Protein AF-B2U8W2-F1 (afdb_monomer_lite)

Foldseek 3Di:
DDDLVRLLVVLVVLLVVLVVLLVVLVVLLPPPLCVQPQWDQDPVGIDRPPPDGLLCVQVQADWDPPDPDTDGDHDDPVVSVVSCPPRPSSVSSVVSVVSSVVSVVSSVVSVVSNVVSVVVVVVVVPPPD

Sequence (129 aa):
MSTQAEKALAACLEYDRWMREIAGLSAKIGTPPSGCSNAVMTEFGYHVPNGGTHLDEVFRGYDEDGAYEPVHHHWSPQEAIEILDGCPHCSAVYAAIQARKLARQELGITKRKIRAIARATGRNAGGEE

Organism: Ralstonia pickettii (strain 12J) (NCBI:txid402626)

Radius of gyration: 22.09 Å; chains: 1; bounding box: 57×36×66 Å

Secondary structure (DSSP, 8-state):
---HHHHHHHHHHHHHHHHHHHHHHHHHHHS--TT-TT-EEETTEEE-TTS--HHHHHHH-EE-TT-SS--EEPPPHHHHHHHTTT-HHHHHHHHHHHHHHHHHHHHHHHHHHHHHHHHHHHHHTT---

pLDDT: mean 83.21, std 13.1, range [42.62, 97.81]

Structure (mmCIF, N/CA/C/O backbone):
data_AF-B2U8W2-F1
#
_entry.id   AF-B2U8W2-F1
#
loop_
_atom_site.group_PDB
_atom_site.id
_atom_site.type_symbol
_atom_site.label_atom_id
_atom_site.label_alt_id
_atom_site.label_comp_id
_atom_site.label_asym_id
_atom_site.label_entity_id
_atom_site.label_seq_id
_atom_site.pdbx_PDB_ins_code
_atom_site.Cartn_x
_atom_site.Cartn_y
_atom_site.Cartn_z
_atom_site.occupancy
_atom_site.B_iso_or_equiv
_atom_site.auth_seq_id
_atom_site.auth_comp_id
_atom_site.auth_asym_id
_atom_site.auth_atom_id
_atom_site.pdbx_PDB_model_num
ATOM 1 N N . MET A 1 1 ? -25.280 12.534 19.288 1.00 63.47 1 MET A N 1
ATOM 2 C CA . MET A 1 1 ? -23.883 12.157 19.610 1.00 63.47 1 MET A CA 1
ATOM 3 C C . MET A 1 1 ? -23.796 10.642 19.554 1.00 63.47 1 MET A C 1
ATOM 5 O O . MET A 1 1 ? -24.719 10.029 20.070 1.00 63.47 1 MET A O 1
ATOM 9 N N . SER A 1 2 ? -22.770 10.043 18.936 1.00 78.19 2 SER A N 1
ATOM 10 C CA . SER A 1 2 ? -22.685 8.574 18.905 1.00 78.19 2 SER A CA 1
ATOM 11 C C . SER A 1 2 ? -22.236 7.996 20.248 1.00 78.19 2 SER A C 1
ATOM 13 O O . SER A 1 2 ? -21.380 8.574 20.935 1.00 78.19 2 SER A O 1
ATOM 15 N N . THR A 1 3 ? -22.820 6.859 20.616 1.00 88.00 3 THR A N 1
ATOM 16 C CA . THR A 1 3 ? -22.478 6.106 21.827 1.00 88.00 3 THR A CA 1
ATOM 17 C C . THR A 1 3 ? -21.077 5.496 21.710 1.00 88.00 3 THR A C 1
ATOM 19 O O . THR A 1 3 ? -20.504 5.390 20.622 1.00 88.00 3 THR A O 1
ATOM 22 N N . GLN A 1 4 ? -20.472 5.083 22.831 1.00 85.12 4 GLN A N 1
ATOM 23 C CA . GLN A 1 4 ? -19.176 4.393 22.769 1.00 85.12 4 GLN A CA 1
ATOM 24 C C . GLN A 1 4 ? -19.253 3.067 22.003 1.00 85.12 4 GLN A C 1
ATOM 26 O O . GLN A 1 4 ? -18.328 2.760 21.252 1.00 85.12 4 GLN A O 1
ATOM 31 N N . ALA A 1 5 ? -20.350 2.319 22.149 1.00 87.50 5 ALA A N 1
ATOM 32 C CA . ALA A 1 5 ? -20.568 1.075 21.419 1.00 87.50 5 ALA A CA 1
ATOM 33 C C . ALA A 1 5 ? -20.618 1.314 19.901 1.00 87.50 5 ALA A C 1
ATOM 35 O O . ALA A 1 5 ? -19.963 0.602 19.143 1.00 87.50 5 ALA A O 1
ATOM 36 N N . GLU A 1 6 ? -21.298 2.375 19.455 1.00 92.19 6 GLU A N 1
ATOM 37 C CA . GLU A 1 6 ? -21.341 2.769 18.040 1.00 92.19 6 GLU A CA 1
ATOM 38 C C . GLU A 1 6 ? -19.958 3.165 17.507 1.00 92.19 6 GLU A C 1
ATOM 40 O O . GLU A 1 6 ? -19.573 2.762 16.410 1.00 92.19 6 GLU A O 1
ATOM 45 N N . LYS A 1 7 ? -19.170 3.911 18.294 1.00 90.94 7 LYS A N 1
ATOM 46 C CA . LYS A 1 7 ? -17.787 4.272 17.929 1.00 90.94 7 LYS A CA 1
ATOM 47 C C . LYS A 1 7 ? -16.888 3.041 17.819 1.00 90.94 7 LYS A C 1
ATOM 49 O O . LYS A 1 7 ? -16.069 2.971 16.904 1.00 90.94 7 LYS A O 1
ATOM 54 N N . ALA A 1 8 ? -17.030 2.089 18.740 1.00 90.19 8 ALA A N 1
ATOM 55 C CA . ALA A 1 8 ? -16.274 0.842 18.725 1.00 90.19 8 ALA A CA 1
ATOM 56 C C . ALA A 1 8 ? -16.629 -0.003 17.496 1.00 90.19 8 ALA A C 1
ATOM 58 O O . ALA A 1 8 ? -15.731 -0.430 16.772 1.00 90.19 8 ALA A O 1
ATOM 59 N N . LEU A 1 9 ? -17.925 -0.171 17.213 1.00 93.94 9 LEU A N 1
ATOM 60 C CA . LEU A 1 9 ? -18.398 -0.906 16.043 1.00 93.94 9 LEU A CA 1
ATOM 61 C C . LEU A 1 9 ? -17.890 -0.277 14.739 1.00 93.94 9 LEU A C 1
ATOM 63 O O . LEU A 1 9 ? -17.332 -0.983 13.902 1.00 93.94 9 LEU A O 1
ATOM 67 N N . ALA A 1 10 ? -18.000 1.047 14.591 1.00 94.56 10 ALA A N 1
ATOM 68 C CA . ALA A 1 10 ? -17.493 1.755 13.417 1.00 94.56 10 ALA A CA 1
ATOM 69 C C . ALA A 1 10 ? -15.980 1.549 13.220 1.00 94.56 10 ALA A C 1
ATOM 71 O O . ALA A 1 10 ? -15.532 1.272 12.109 1.00 94.56 10 ALA A O 1
ATOM 72 N N . ALA A 1 11 ? -15.189 1.612 14.296 1.00 93.12 11 ALA A N 1
ATOM 73 C CA . ALA A 1 11 ? -13.747 1.393 14.223 1.00 93.12 11 ALA A CA 1
ATOM 74 C C . ALA A 1 11 ? -13.381 -0.061 13.859 1.00 93.12 11 ALA A C 1
ATOM 76 O O . ALA A 1 11 ? -12.418 -0.287 13.125 1.00 93.12 11 ALA A O 1
ATOM 77 N N . CYS A 1 12 ? -14.152 -1.048 14.325 1.00 94.50 12 CYS A N 1
ATOM 78 C CA . CYS A 1 12 ? -13.977 -2.450 13.938 1.00 94.50 12 CYS A CA 1
ATOM 79 C C . CYS A 1 12 ? -14.334 -2.694 12.462 1.00 94.50 12 CYS A C 1
ATOM 81 O O . CYS A 1 12 ? -13.614 -3.419 11.776 1.00 94.50 12 CYS A O 1
ATOM 83 N N . LEU A 1 13 ? -15.392 -2.057 11.950 1.00 96.94 13 LEU A N 1
ATOM 84 C CA . LEU A 1 13 ? -15.753 -2.125 10.529 1.00 96.94 13 LEU A CA 1
ATOM 85 C C . LEU A 1 13 ? -14.684 -1.475 9.638 1.00 96.94 13 LEU A C 1
ATOM 87 O O . LEU A 1 13 ? -14.311 -2.044 8.613 1.00 96.94 13 LEU A O 1
ATOM 91 N N . GLU A 1 14 ? -14.141 -0.320 10.045 1.00 96.56 14 GLU A N 1
ATOM 92 C CA . GLU A 1 14 ? -12.993 0.300 9.367 1.00 96.56 14 GLU A CA 1
ATOM 93 C C . GLU A 1 14 ? -11.785 -0.649 9.340 1.00 96.56 14 GLU A C 1
ATOM 95 O O . GLU A 1 14 ? -11.123 -0.781 8.312 1.00 96.56 14 GLU A O 1
ATOM 100 N N . TYR A 1 15 ? -11.501 -1.331 10.453 1.00 97.44 15 TYR A N 1
ATOM 101 C CA . TYR A 1 15 ? -10.386 -2.271 10.543 1.00 97.44 15 TYR A CA 1
ATOM 102 C C . TYR A 1 15 ? -10.544 -3.437 9.560 1.00 97.44 15 TYR A C 1
ATOM 104 O O . TYR A 1 15 ? -9.610 -3.727 8.810 1.00 97.44 15 TYR A O 1
ATOM 112 N N . ASP A 1 16 ? -11.716 -4.080 9.536 1.00 97.38 16 ASP A N 1
ATOM 113 C CA . ASP A 1 16 ? -11.992 -5.203 8.633 1.00 97.38 16 ASP A CA 1
ATOM 114 C C . ASP A 1 16 ? -11.908 -4.771 7.162 1.00 97.38 16 ASP A C 1
ATOM 116 O O . ASP A 1 16 ? -11.257 -5.432 6.349 1.00 97.38 16 ASP A O 1
ATOM 120 N N . ARG A 1 17 ? -12.460 -3.596 6.830 1.00 97.81 17 ARG A N 1
ATOM 121 C CA . ARG A 1 17 ? -12.330 -3.004 5.492 1.00 97.81 17 ARG A CA 1
ATOM 122 C C . ARG A 1 17 ? -10.865 -2.877 5.075 1.00 97.81 17 ARG A C 1
ATOM 124 O O . ARG A 1 17 ? -10.508 -3.319 3.985 1.00 97.81 17 ARG A O 1
ATOM 131 N N . TRP A 1 18 ? -10.015 -2.292 5.919 1.00 96.81 18 TRP A N 1
ATOM 132 C CA . TRP A 1 18 ? -8.603 -2.100 5.580 1.00 96.81 18 TRP A CA 1
ATOM 133 C C . TRP A 1 18 ? -7.829 -3.415 5.482 1.00 96.81 18 TRP A C 1
ATOM 135 O O . TRP A 1 18 ? -6.950 -3.539 4.631 1.00 96.81 18 TRP A O 1
ATOM 145 N N . MET A 1 19 ? -8.168 -4.418 6.295 1.00 97.19 19 MET A N 1
ATOM 146 C CA . MET A 1 19 ? -7.581 -5.756 6.181 1.00 97.19 19 MET A CA 1
ATOM 147 C C . MET A 1 19 ? -7.913 -6.408 4.832 1.00 97.19 19 MET A C 1
ATOM 149 O O . MET A 1 19 ? -7.011 -6.926 4.169 1.00 97.19 19 MET A O 1
ATOM 153 N N . ARG A 1 20 ? -9.176 -6.329 4.390 1.00 97.19 20 ARG A N 1
ATOM 154 C CA . ARG A 1 20 ? -9.604 -6.842 3.076 1.00 97.19 20 ARG A CA 1
ATOM 155 C C . ARG A 1 20 ? -8.946 -6.090 1.922 1.00 97.19 20 ARG A C 1
ATOM 157 O O . ARG A 1 20 ? -8.473 -6.725 0.984 1.00 97.19 20 ARG A O 1
ATOM 164 N N . GLU A 1 21 ? -8.858 -4.765 2.016 1.00 96.69 21 GLU A N 1
ATOM 165 C CA . GLU A 1 21 ? -8.192 -3.929 1.009 1.00 96.69 21 GLU A CA 1
ATOM 166 C C . GLU A 1 21 ? -6.712 -4.312 0.860 1.00 96.69 21 GLU A C 1
ATOM 168 O O . GLU A 1 21 ? -6.230 -4.561 -0.243 1.00 96.69 21 GLU A O 1
ATOM 173 N N . ILE A 1 22 ? -5.988 -4.456 1.976 1.00 96.56 22 ILE A N 1
ATOM 174 C CA . ILE A 1 22 ? -4.578 -4.874 1.964 1.00 96.56 22 ILE A CA 1
ATOM 175 C C . ILE A 1 22 ? -4.412 -6.270 1.353 1.00 96.56 22 ILE A C 1
ATOM 177 O O . ILE A 1 22 ? -3.442 -6.494 0.620 1.00 96.56 22 ILE A O 1
ATOM 181 N N . ALA A 1 23 ? -5.326 -7.202 1.636 1.00 94.31 23 ALA A N 1
ATOM 182 C CA . ALA A 1 23 ? -5.304 -8.541 1.053 1.00 94.31 23 ALA A CA 1
ATOM 183 C C . ALA A 1 23 ? -5.525 -8.490 -0.467 1.00 94.31 23 ALA A C 1
ATOM 185 O O . ALA A 1 23 ? -4.724 -9.045 -1.221 1.00 94.31 23 ALA A O 1
ATOM 186 N N . GLY A 1 24 ? -6.542 -7.751 -0.920 1.00 93.56 24 GLY A N 1
ATOM 187 C CA . GLY A 1 24 ? -6.842 -7.571 -2.341 1.00 93.56 24 GLY A CA 1
ATOM 188 C C . GLY A 1 24 ? -5.697 -6.906 -3.108 1.00 93.56 24 GLY A C 1
ATOM 189 O O . GLY A 1 24 ? -5.308 -7.370 -4.178 1.00 93.56 24 GLY A O 1
ATOM 190 N N . LEU A 1 25 ? -5.088 -5.866 -2.536 1.00 93.25 25 LEU A N 1
ATOM 191 C CA . LEU A 1 25 ? -3.915 -5.211 -3.117 1.00 93.25 25 LEU A CA 1
ATOM 192 C C . LEU A 1 25 ? -2.689 -6.130 -3.134 1.00 93.25 25 LEU A C 1
ATOM 194 O O . LEU A 1 25 ? -1.939 -6.125 -4.103 1.00 93.25 25 LEU A O 1
ATOM 198 N N . SER A 1 26 ? -2.488 -6.956 -2.104 1.00 91.31 26 SER A N 1
ATOM 199 C CA . SER A 1 26 ? -1.375 -7.915 -2.087 1.00 91.31 26 SER A CA 1
ATOM 200 C C . SER A 1 26 ? -1.525 -8.994 -3.161 1.00 91.31 26 SER A C 1
ATOM 202 O O . SER A 1 26 ? -0.527 -9.353 -3.776 1.00 91.31 26 SER A O 1
ATOM 204 N N . ALA A 1 27 ? -2.750 -9.447 -3.448 1.00 88.31 27 ALA A N 1
ATOM 205 C CA . ALA A 1 27 ? -3.012 -10.359 -4.562 1.00 88.31 27 ALA A CA 1
ATOM 206 C C . ALA A 1 27 ? -2.705 -9.712 -5.927 1.00 88.31 27 ALA A C 1
ATOM 208 O O . ALA A 1 27 ? -2.056 -10.328 -6.771 1.00 88.31 27 ALA A O 1
ATOM 209 N N . LYS A 1 28 ? -3.096 -8.442 -6.119 1.00 85.31 28 LYS A N 1
ATOM 210 C CA . LYS A 1 28 ? -2.768 -7.674 -7.334 1.00 85.31 28 LYS A CA 1
ATOM 211 C C . LYS A 1 28 ? -1.258 -7.519 -7.537 1.00 85.31 28 LYS A C 1
ATOM 213 O O . LYS A 1 28 ? -0.790 -7.644 -8.658 1.00 85.31 28 LYS A O 1
ATOM 218 N N . ILE A 1 29 ? -0.503 -7.289 -6.460 1.00 85.38 29 ILE A N 1
ATOM 219 C CA . ILE A 1 29 ? 0.965 -7.164 -6.506 1.00 85.38 29 ILE A CA 1
ATOM 220 C C . ILE A 1 29 ? 1.639 -8.514 -6.778 1.00 85.38 29 ILE A C 1
ATOM 222 O O . ILE A 1 29 ? 2.622 -8.571 -7.504 1.00 85.38 29 ILE A O 1
ATOM 226 N N . GLY A 1 30 ? 1.131 -9.597 -6.180 1.00 69.06 30 GLY A N 1
ATOM 227 C CA . GLY A 1 30 ? 1.691 -10.944 -6.331 1.00 69.06 30 GLY A CA 1
ATOM 228 C C . GLY A 1 30 ? 1.426 -11.588 -7.693 1.00 69.06 30 GLY A C 1
ATOM 229 O O . GLY A 1 30 ? 1.987 -12.641 -7.982 1.00 69.06 30 GLY A O 1
ATOM 230 N N . THR A 1 31 ? 0.589 -10.972 -8.531 1.00 66.50 31 THR A N 1
ATOM 231 C CA . THR A 1 31 ? 0.428 -11.387 -9.924 1.00 66.50 31 THR A CA 1
ATOM 232 C C . THR A 1 31 ? 1.620 -10.821 -10.702 1.00 66.50 31 THR A C 1
ATOM 234 O O . THR A 1 31 ? 1.735 -9.597 -10.782 1.00 66.50 31 THR A O 1
ATOM 237 N N . PRO A 1 32 ? 2.537 -11.659 -11.229 1.00 57.22 32 PRO A N 1
ATOM 238 C CA . PRO A 1 32 ? 3.728 -11.165 -11.908 1.00 57.22 32 PRO A CA 1
ATOM 239 C C . PRO A 1 32 ? 3.317 -10.244 -13.062 1.00 57.22 32 PRO A C 1
ATOM 241 O O . PRO A 1 32 ? 2.271 -10.490 -13.680 1.00 57.22 32 PRO A O 1
ATOM 244 N N . PRO A 1 33 ? 4.119 -9.209 -13.383 1.00 60.66 33 PRO A N 1
ATOM 245 C CA . PRO A 1 33 ? 3.896 -8.363 -14.546 1.00 60.66 33 PRO A CA 1
ATOM 246 C C . PRO A 1 33 ? 4.213 -9.180 -15.804 1.00 60.66 33 PRO A C 1
ATOM 248 O O . PRO A 1 33 ? 5.220 -8.993 -16.476 1.00 60.66 33 PRO A O 1
ATOM 251 N N . SER A 1 34 ? 3.330 -10.125 -16.100 1.00 56.91 34 SER A N 1
ATOM 252 C CA . SER A 1 34 ? 3.380 -11.078 -17.203 1.00 56.91 34 SER A CA 1
ATOM 253 C C . SER A 1 34 ? 3.320 -10.415 -18.575 1.00 56.91 34 SER A C 1
ATOM 255 O O . SER A 1 34 ? 3.575 -11.069 -19.579 1.00 56.91 34 SER A O 1
ATOM 257 N N . GLY A 1 35 ? 3.029 -9.113 -18.609 1.00 62.06 35 GLY A N 1
ATOM 258 C CA . GLY A 1 35 ? 3.108 -8.272 -19.796 1.00 62.06 35 GLY A CA 1
ATOM 259 C C . GLY A 1 35 ? 4.141 -7.144 -19.710 1.00 62.06 35 GLY A C 1
ATOM 260 O O . GLY A 1 35 ? 4.064 -6.200 -20.494 1.00 62.06 35 GLY A O 1
ATOM 261 N N . CYS A 1 36 ? 5.087 -7.178 -18.764 1.00 72.75 36 CYS A N 1
ATOM 262 C CA . CYS A 1 36 ? 6.264 -6.316 -18.877 1.00 72.75 36 CYS A CA 1
ATOM 263 C C . CYS A 1 36 ? 7.080 -6.774 -20.090 1.00 72.75 36 CYS A C 1
ATOM 265 O O . CYS A 1 36 ? 7.420 -7.949 -20.180 1.00 72.75 36 CYS A O 1
ATOM 267 N N . SER A 1 37 ? 7.434 -5.860 -20.993 1.00 69.44 37 SER A N 1
ATOM 268 C CA . SER A 1 37 ? 8.270 -6.160 -22.166 1.00 69.44 37 SER A CA 1
ATOM 269 C C . SER A 1 37 ? 9.647 -6.727 -21.805 1.00 69.44 37 SER A C 1
ATOM 271 O O . SER A 1 37 ? 10.243 -7.439 -22.608 1.00 69.44 37 SER A O 1
ATOM 273 N N . ASN A 1 38 ? 10.135 -6.458 -20.589 1.00 72.06 38 ASN A N 1
ATOM 274 C CA . ASN A 1 38 ? 11.397 -7.002 -20.082 1.00 72.06 38 ASN A CA 1
ATOM 275 C C . ASN A 1 38 ? 11.233 -8.405 -19.470 1.00 72.06 38 ASN A C 1
ATOM 277 O O . ASN A 1 38 ? 12.231 -9.038 -19.134 1.00 72.06 38 ASN A O 1
ATOM 281 N N . ALA A 1 39 ? 10.000 -8.893 -19.304 1.00 69.31 39 ALA A N 1
ATOM 282 C CA . ALA A 1 39 ? 9.708 -10.234 -18.820 1.00 69.31 39 ALA A CA 1
ATOM 283 C C . ALA A 1 39 ? 9.431 -11.170 -20.004 1.00 69.31 39 ALA A C 1
ATOM 285 O O . ALA A 1 39 ? 8.529 -10.951 -20.808 1.00 69.31 39 ALA A O 1
ATOM 286 N N . VAL A 1 40 ? 10.203 -12.246 -20.089 1.00 67.19 40 VAL A N 1
ATOM 287 C CA . VAL A 1 40 ? 10.080 -13.302 -21.091 1.00 67.19 40 VAL A CA 1
ATOM 288 C C . VAL A 1 40 ? 9.569 -14.561 -20.400 1.00 67.19 40 VAL A C 1
ATOM 290 O O . VAL A 1 40 ? 10.048 -14.945 -19.334 1.00 67.19 40 VAL A O 1
ATOM 293 N N . MET A 1 41 ? 8.580 -15.221 -20.995 1.00 69.00 41 MET A N 1
ATOM 294 C CA . MET A 1 41 ? 8.094 -16.509 -20.505 1.00 69.00 41 MET A CA 1
ATOM 295 C C . MET A 1 41 ? 9.004 -17.623 -21.028 1.00 69.00 41 MET A C 1
ATOM 297 O O . MET A 1 41 ? 9.212 -17.736 -22.234 1.00 69.00 41 MET A O 1
ATOM 301 N N . THR A 1 42 ? 9.548 -18.435 -20.128 1.00 70.12 42 THR A N 1
ATOM 302 C CA . THR A 1 42 ? 10.352 -19.622 -20.452 1.00 70.12 42 THR A CA 1
ATOM 303 C C . THR A 1 42 ? 9.618 -20.885 -20.006 1.00 70.12 42 THR A C 1
ATOM 305 O O . THR A 1 42 ? 8.636 -20.811 -19.265 1.00 70.12 42 THR A O 1
ATOM 308 N N . GLU A 1 43 ? 10.106 -22.059 -20.408 1.00 70.31 43 GLU A N 1
ATOM 309 C CA . GLU A 1 43 ? 9.552 -23.359 -19.993 1.00 70.31 43 GLU A CA 1
ATOM 310 C C . GLU A 1 43 ? 9.586 -23.594 -18.467 1.00 70.31 43 GLU A C 1
ATOM 312 O O . GLU A 1 43 ? 8.827 -24.410 -17.948 1.00 70.31 43 GLU A O 1
ATOM 317 N N . PHE A 1 44 ? 10.403 -22.825 -17.736 1.00 70.75 44 PHE A N 1
ATOM 318 C CA . PHE A 1 44 ? 10.537 -22.876 -16.276 1.00 70.75 44 PHE A CA 1
ATOM 319 C C . PHE A 1 44 ? 9.810 -21.730 -15.549 1.00 70.75 44 PHE A C 1
ATOM 321 O O . PHE A 1 44 ? 9.917 -21.609 -14.328 1.00 70.75 44 PHE A O 1
ATOM 328 N N . GLY A 1 45 ? 9.071 -20.883 -16.275 1.00 67.56 45 GLY A N 1
ATOM 329 C CA . GLY A 1 45 ? 8.348 -19.730 -15.731 1.00 67.56 45 GLY A CA 1
ATOM 330 C C . GLY A 1 45 ? 8.860 -18.381 -16.246 1.00 67.56 45 GLY A C 1
ATOM 331 O O . GLY A 1 45 ? 9.516 -18.296 -17.286 1.00 67.56 45 GLY A O 1
ATOM 332 N N . TYR A 1 46 ? 8.520 -17.301 -15.535 1.00 65.94 46 TYR A N 1
ATOM 333 C CA . TYR A 1 46 ? 8.904 -15.936 -15.912 1.00 65.94 46 TYR A CA 1
ATOM 334 C C . TYR A 1 46 ? 10.399 -15.696 -15.693 1.00 65.94 46 TYR A C 1
ATOM 336 O O . TYR A 1 46 ? 10.921 -15.923 -14.603 1.00 65.94 46 TYR A O 1
ATOM 344 N N . HIS A 1 47 ? 11.066 -15.186 -16.723 1.00 64.75 47 HIS A N 1
ATOM 345 C CA . HIS A 1 47 ? 12.475 -14.821 -16.721 1.00 64.75 47 HIS A CA 1
ATOM 346 C C . HIS A 1 47 ? 12.643 -13.365 -17.170 1.00 64.75 47 HIS A C 1
ATOM 348 O O . HIS A 1 47 ? 11.923 -12.896 -18.043 1.00 64.75 47 HIS A O 1
ATOM 354 N N . VAL A 1 48 ? 13.597 -12.638 -16.591 1.00 68.00 48 VAL A N 1
ATOM 355 C CA . VAL A 1 48 ? 13.886 -11.239 -16.940 1.00 68.00 48 VAL A CA 1
ATOM 356 C C . VAL A 1 48 ? 15.342 -11.161 -17.412 1.00 68.00 48 VAL A C 1
ATOM 358 O O . VAL A 1 48 ? 16.239 -11.147 -16.569 1.00 68.00 48 VAL A O 1
ATOM 361 N N . PRO A 1 49 ? 15.604 -11.132 -18.733 1.00 59.50 49 PRO A N 1
ATOM 362 C CA . PRO A 1 49 ? 16.958 -11.279 -19.278 1.00 59.50 49 PRO A CA 1
ATOM 363 C C . PRO A 1 49 ? 17.916 -10.142 -18.894 1.00 59.50 49 PRO A C 1
ATOM 365 O O . PRO A 1 49 ? 19.111 -10.372 -18.741 1.00 59.50 49 PRO A O 1
ATOM 368 N N . ASN A 1 50 ? 17.395 -8.923 -18.706 1.00 62.09 50 ASN A N 1
ATOM 369 C CA . ASN A 1 50 ? 18.190 -7.700 -18.523 1.00 62.09 50 ASN A CA 1
ATOM 370 C C . ASN A 1 50 ? 18.279 -7.222 -17.059 1.00 62.09 50 ASN A C 1
ATOM 372 O O . ASN A 1 50 ? 18.472 -6.038 -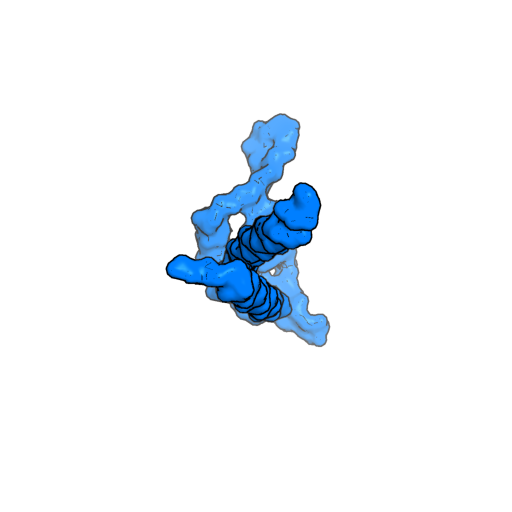16.798 1.00 62.09 50 ASN A O 1
ATOM 376 N N . GLY A 1 51 ? 18.130 -8.123 -16.082 1.00 58.56 51 GLY A N 1
ATOM 377 C CA . GLY A 1 51 ? 18.421 -7.808 -14.674 1.00 58.56 51 GLY A CA 1
ATOM 378 C C . GLY A 1 51 ? 17.367 -6.979 -13.923 1.00 58.56 51 GLY A C 1
ATOM 379 O O . GLY A 1 51 ? 17.661 -6.475 -12.837 1.00 58.56 51 GLY A O 1
ATOM 380 N N . GLY A 1 52 ? 16.152 -6.830 -14.458 1.00 72.38 52 GLY A N 1
ATOM 381 C CA . GLY A 1 52 ? 15.019 -6.222 -13.751 1.00 72.38 52 GLY A CA 1
ATOM 382 C C . GLY A 1 52 ? 13.864 -5.794 -14.663 1.00 72.38 52 GLY A C 1
ATOM 383 O O . GLY A 1 52 ? 14.027 -5.552 -15.858 1.00 72.38 52 GLY A O 1
ATOM 384 N N . THR A 1 53 ? 12.665 -5.737 -14.099 1.00 80.88 53 THR A N 1
ATOM 385 C CA . THR A 1 53 ? 11.515 -5.018 -14.653 1.00 80.88 53 THR A CA 1
ATOM 386 C C . THR A 1 53 ? 11.677 -3.513 -14.409 1.00 80.88 53 THR A C 1
ATOM 388 O O . THR A 1 53 ? 12.422 -3.112 -13.520 1.00 80.88 53 THR A O 1
ATOM 391 N N . HIS A 1 54 ? 10.923 -2.664 -15.115 1.00 83.94 54 HIS A N 1
ATOM 392 C CA . HIS A 1 54 ? 10.870 -1.222 -14.800 1.00 83.94 54 HIS A CA 1
ATOM 393 C C . HIS A 1 54 ? 10.487 -0.957 -13.328 1.00 83.94 54 HIS A C 1
ATOM 395 O O . HIS A 1 54 ? 10.885 0.034 -12.731 1.00 83.94 54 HIS A O 1
ATOM 401 N N . LEU A 1 55 ? 9.738 -1.876 -12.706 1.00 86.12 55 LEU A N 1
ATOM 402 C CA . LEU A 1 55 ? 9.403 -1.795 -11.288 1.00 86.12 55 LEU A CA 1
ATOM 403 C C . LEU A 1 55 ? 10.632 -2.027 -10.392 1.00 86.12 55 LEU A C 1
ATOM 405 O O . LEU A 1 55 ? 10.770 -1.372 -9.361 1.00 86.12 55 LEU A O 1
ATOM 409 N N . ASP A 1 56 ? 11.525 -2.934 -10.793 1.00 83.94 56 ASP A N 1
ATOM 410 C CA . ASP A 1 56 ? 12.785 -3.175 -10.090 1.00 83.94 56 ASP A CA 1
ATOM 411 C C . ASP A 1 56 ? 13.705 -1.960 -10.186 1.00 83.94 56 ASP A C 1
ATOM 413 O O . ASP A 1 56 ? 14.368 -1.646 -9.210 1.00 83.94 56 ASP A O 1
ATOM 417 N N . GLU A 1 57 ? 13.710 -1.243 -11.310 1.00 86.00 57 GLU A N 1
ATOM 418 C CA . GLU A 1 57 ? 14.440 0.023 -11.462 1.00 86.00 57 GLU A CA 1
ATOM 419 C C . GLU A 1 57 ? 13.910 1.108 -10.513 1.00 86.00 57 GLU A C 1
ATOM 421 O O . GLU A 1 57 ? 14.681 1.712 -9.765 1.00 86.00 57 GLU A O 1
ATOM 426 N N . VAL A 1 58 ? 12.584 1.279 -10.447 1.00 88.88 58 VAL A N 1
ATOM 427 C CA . VAL A 1 58 ? 11.949 2.226 -9.516 1.00 88.88 58 VAL A CA 1
ATOM 428 C C . VAL A 1 58 ? 12.309 1.925 -8.060 1.00 88.88 58 VAL A C 1
ATOM 430 O O . VAL A 1 58 ? 12.615 2.839 -7.295 1.00 88.88 58 VAL A O 1
ATOM 433 N N . PHE A 1 59 ? 12.260 0.658 -7.641 1.00 88.06 59 PHE A N 1
ATOM 434 C CA . PHE A 1 59 ? 12.557 0.306 -6.248 1.00 88.06 59 PHE A CA 1
ATOM 435 C C . PHE A 1 59 ? 14.044 0.172 -5.948 1.00 88.06 59 PHE A C 1
ATOM 437 O O . PHE A 1 59 ? 14.423 0.304 -4.784 1.00 88.06 59 PHE A O 1
ATOM 444 N N . ARG A 1 60 ? 14.874 -0.071 -6.967 1.00 88.50 60 ARG A N 1
ATOM 445 C CA . ARG A 1 60 ? 16.327 -0.053 -6.831 1.00 88.50 60 ARG A CA 1
ATOM 446 C C . ARG A 1 60 ? 16.818 1.342 -6.509 1.00 88.50 60 ARG A C 1
ATOM 448 O O . ARG A 1 60 ? 17.753 1.408 -5.740 1.00 88.50 60 ARG A O 1
ATOM 455 N N . GLY A 1 61 ? 16.196 2.401 -7.029 1.00 87.81 61 GLY A N 1
ATOM 456 C CA . GLY A 1 61 ? 16.672 3.770 -6.825 1.00 87.81 61 GLY A CA 1
ATOM 457 C C . GLY A 1 61 ? 17.920 4.076 -7.652 1.00 87.81 61 GLY A C 1
ATOM 458 O O . GLY A 1 61 ? 18.196 3.394 -8.641 1.00 87.81 61 GLY A O 1
ATOM 459 N N . TYR A 1 62 ? 18.665 5.100 -7.247 1.00 87.12 62 TYR A N 1
ATOM 460 C CA . TYR A 1 62 ? 19.906 5.514 -7.899 1.00 87.12 62 TYR A CA 1
ATOM 461 C C . TYR A 1 62 ? 20.948 5.935 -6.863 1.00 87.12 62 TYR A C 1
ATOM 463 O O . TYR A 1 62 ? 20.603 6.364 -5.762 1.00 87.12 62 TYR A O 1
ATOM 471 N N . ASP A 1 63 ? 22.220 5.819 -7.229 1.00 86.81 63 ASP A N 1
ATOM 472 C CA . ASP A 1 63 ? 23.322 6.359 -6.437 1.00 86.81 63 ASP A CA 1
ATOM 473 C C . ASP A 1 63 ? 23.711 7.727 -7.012 1.00 86.81 63 ASP A C 1
ATOM 475 O O . ASP A 1 63 ? 23.731 7.916 -8.228 1.00 86.81 63 ASP A O 1
ATOM 479 N N . GLU A 1 64 ? 23.958 8.710 -6.147 1.00 81.38 64 GLU A N 1
ATOM 480 C CA . GLU A 1 64 ? 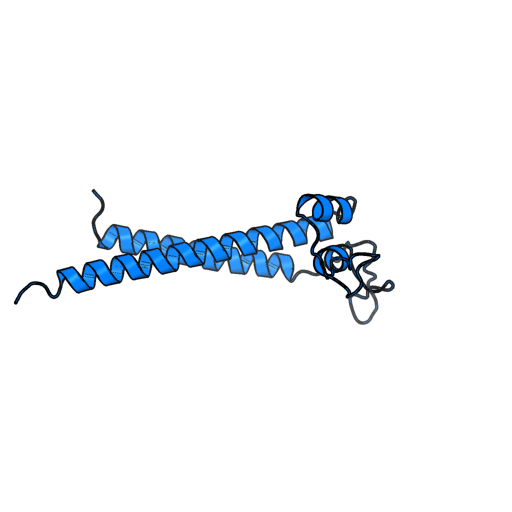24.340 10.056 -6.582 1.00 81.38 64 GLU A CA 1
ATOM 481 C C . GLU A 1 64 ? 25.778 10.081 -7.115 1.00 81.38 64 GLU A C 1
ATOM 483 O O . GLU A 1 64 ? 26.746 9.897 -6.369 1.00 81.38 64 GLU A O 1
ATOM 488 N N . ASP A 1 65 ? 25.917 10.346 -8.415 1.00 73.12 65 ASP A N 1
ATOM 489 C CA . ASP A 1 65 ? 27.216 10.467 -9.067 1.00 73.12 65 ASP A CA 1
ATOM 490 C C . ASP A 1 65 ? 27.979 11.700 -8.556 1.00 73.12 65 ASP A C 1
ATOM 492 O O . ASP A 1 65 ? 27.528 12.840 -8.675 1.00 73.12 65 ASP A O 1
ATOM 496 N N . GLY A 1 66 ? 29.184 11.474 -8.023 1.00 69.56 66 GLY A N 1
ATOM 497 C CA . GLY A 1 66 ? 30.102 12.536 -7.593 1.00 69.56 66 GLY A CA 1
ATOM 498 C C . GLY A 1 66 ? 30.146 12.807 -6.086 1.00 69.56 66 GLY A C 1
ATOM 499 O O . GLY A 1 66 ? 30.909 13.675 -5.656 1.00 69.56 66 GLY A O 1
ATOM 500 N N . ALA A 1 67 ? 29.399 12.059 -5.272 1.00 71.38 67 ALA A N 1
ATOM 501 C CA . ALA A 1 67 ? 29.562 12.080 -3.822 1.00 71.38 67 ALA A CA 1
ATOM 502 C C . ALA A 1 67 ? 30.845 11.331 -3.391 1.00 71.38 67 ALA A C 1
ATOM 504 O O . ALA A 1 67 ? 31.214 10.308 -3.966 1.00 71.38 67 ALA A O 1
ATOM 505 N N . TYR A 1 68 ? 31.542 11.845 -2.367 1.00 76.94 68 TYR A N 1
ATOM 506 C CA . TYR A 1 68 ? 32.749 11.206 -1.807 1.00 76.94 68 TYR A CA 1
ATOM 507 C C . TYR A 1 68 ? 32.445 9.823 -1.200 1.00 76.94 68 TYR A C 1
ATOM 509 O O . TYR A 1 68 ? 33.288 8.929 -1.234 1.00 76.94 68 TYR A O 1
ATOM 517 N N . GLU A 1 69 ? 31.222 9.641 -0.696 1.00 79.31 69 GLU A N 1
ATOM 518 C CA . GLU A 1 69 ? 30.639 8.351 -0.328 1.00 79.31 69 GLU A CA 1
ATOM 519 C C . GLU A 1 69 ? 29.351 8.144 -1.136 1.00 79.31 69 GLU A C 1
ATOM 521 O O . GLU A 1 69 ? 28.607 9.112 -1.303 1.00 79.31 69 GLU A O 1
ATOM 526 N N . PRO A 1 70 ? 29.051 6.925 -1.620 1.00 77.25 70 PRO A N 1
ATOM 527 C CA . PRO A 1 70 ? 27.820 6.670 -2.361 1.00 77.25 70 PRO A CA 1
ATOM 528 C C . P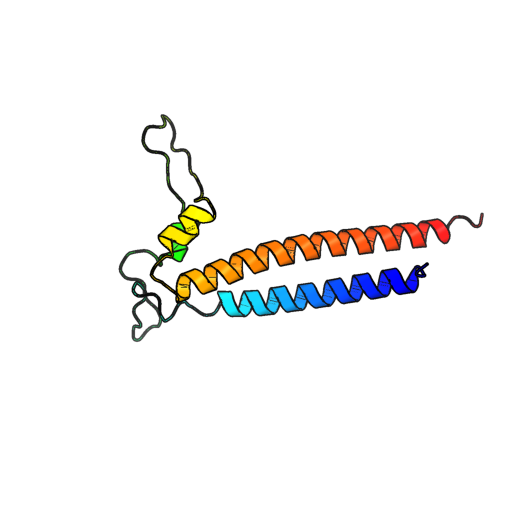RO A 1 70 ? 26.603 6.987 -1.489 1.00 77.25 70 PRO A C 1
ATOM 530 O O . PRO A 1 70 ? 26.378 6.336 -0.464 1.00 77.25 70 PRO A O 1
ATOM 533 N N . VAL A 1 71 ? 25.813 7.983 -1.891 1.00 85.88 71 VAL A N 1
ATOM 534 C CA . VAL A 1 71 ? 24.518 8.266 -1.269 1.00 85.88 71 VAL A CA 1
ATOM 535 C C . VAL A 1 71 ? 23.440 7.633 -2.130 1.00 85.88 71 VAL A C 1
ATOM 537 O O . VAL A 1 71 ? 23.268 7.990 -3.294 1.00 85.88 71 VAL A O 1
ATOM 540 N N . HIS A 1 72 ? 22.729 6.683 -1.532 1.00 87.12 72 HIS A N 1
ATOM 541 C CA . HIS A 1 72 ? 21.622 5.998 -2.173 1.00 87.12 72 HIS A CA 1
ATOM 542 C C . HIS A 1 72 ? 20.333 6.816 -2.056 1.00 87.12 72 HIS A C 1
ATOM 544 O O . HIS A 1 72 ? 19.908 7.153 -0.945 1.00 87.12 72 HIS A O 1
ATOM 550 N N . HIS A 1 73 ? 19.680 7.078 -3.185 1.00 89.19 73 HIS A N 1
ATOM 551 C CA . HIS A 1 73 ? 18.435 7.835 -3.264 1.00 89.19 73 HIS A CA 1
ATOM 552 C C . HIS A 1 73 ? 17.301 6.998 -3.850 1.00 89.19 73 HIS A C 1
ATOM 554 O O . HIS A 1 73 ? 17.488 6.108 -4.679 1.00 89.19 73 HIS A O 1
ATOM 560 N N . HIS A 1 74 ? 16.083 7.321 -3.425 1.00 90.31 74 HIS A N 1
ATOM 561 C CA . HIS A 1 74 ? 14.871 6.769 -4.016 1.00 90.31 74 HIS A CA 1
ATOM 562 C C . HIS A 1 74 ? 14.260 7.774 -4.982 1.00 90.31 74 HIS A C 1
ATOM 564 O O . HIS A 1 74 ? 14.175 8.961 -4.666 1.00 90.31 74 HIS A O 1
ATOM 570 N N . TRP A 1 75 ? 13.751 7.273 -6.105 1.00 90.56 75 TRP A N 1
ATOM 571 C CA . TRP A 1 75 ? 12.981 8.076 -7.044 1.00 90.56 75 TRP A CA 1
ATOM 572 C C . TRP A 1 75 ? 11.778 8.724 -6.364 1.00 90.56 75 TRP A C 1
ATOM 574 O O . TRP A 1 75 ? 11.060 8.096 -5.569 1.00 90.56 75 TRP A O 1
ATOM 584 N N . SER A 1 76 ? 11.528 9.985 -6.702 1.00 91.38 76 SER A N 1
ATOM 585 C CA . SER A 1 76 ? 10.282 10.641 -6.334 1.00 91.38 76 SER A CA 1
ATOM 586 C C . SER A 1 76 ? 9.092 9.931 -6.996 1.00 91.38 76 SER A C 1
ATOM 588 O O . SER A 1 76 ? 9.247 9.235 -8.002 1.00 91.38 76 SER A O 1
ATOM 590 N N . PRO A 1 77 ? 7.858 10.104 -6.485 1.00 88.69 77 PRO A N 1
ATOM 591 C CA . PRO A 1 77 ? 6.684 9.511 -7.119 1.00 88.69 77 PRO A CA 1
ATOM 592 C C . PRO A 1 77 ? 6.494 9.920 -8.583 1.00 88.69 77 PRO A C 1
ATOM 594 O O . PRO A 1 77 ? 5.933 9.137 -9.341 1.00 88.69 77 PRO A O 1
ATOM 597 N N . GLN A 1 78 ? 6.942 11.122 -8.958 1.00 89.19 78 GLN A N 1
ATOM 598 C CA . GLN A 1 78 ? 6.845 11.640 -10.320 1.00 89.19 78 GLN A CA 1
ATOM 599 C C . GLN A 1 78 ? 7.838 10.924 -11.245 1.00 89.19 78 GLN A C 1
ATOM 601 O O . GLN A 1 78 ? 7.424 10.354 -12.248 1.00 89.19 78 GLN A O 1
ATOM 606 N N . GLU A 1 79 ? 9.110 10.847 -10.851 1.00 91.38 79 GLU A N 1
ATOM 607 C CA . GLU A 1 79 ? 10.150 10.129 -11.606 1.00 91.38 79 GLU A CA 1
ATOM 608 C C . GLU A 1 79 ? 9.840 8.631 -11.698 1.00 91.38 79 GLU A C 1
ATOM 610 O O . GLU A 1 79 ? 10.010 8.009 -12.740 1.00 91.38 79 GLU A O 1
ATOM 615 N N . ALA A 1 80 ? 9.289 8.045 -10.632 1.00 89.94 80 ALA A N 1
ATOM 616 C CA . ALA A 1 80 ? 8.823 6.667 -10.656 1.00 89.94 80 ALA A CA 1
ATOM 617 C C . ALA A 1 80 ? 7.721 6.441 -11.704 1.00 89.94 80 ALA A C 1
ATOM 619 O O . ALA A 1 80 ? 7.665 5.370 -12.295 1.00 89.94 80 ALA A O 1
ATOM 620 N N . ILE A 1 81 ? 6.836 7.414 -11.949 1.00 88.19 81 ILE A N 1
ATOM 621 C CA . ILE A 1 81 ? 5.828 7.310 -13.015 1.00 88.19 81 ILE A CA 1
ATOM 622 C C . ILE A 1 81 ? 6.489 7.414 -14.389 1.00 88.19 81 ILE A C 1
ATOM 624 O O . ILE A 1 81 ? 6.107 6.665 -15.280 1.00 88.19 81 ILE A O 1
ATOM 628 N N . GLU A 1 82 ? 7.482 8.286 -14.545 1.00 90.00 82 GLU A N 1
ATOM 629 C CA . GLU A 1 82 ? 8.226 8.467 -15.798 1.00 90.00 82 GLU A CA 1
ATOM 630 C C . GLU A 1 82 ? 9.016 7.208 -16.184 1.00 90.00 82 GLU A C 1
ATOM 632 O O . GLU A 1 82 ? 8.946 6.773 -17.328 1.00 90.00 82 GLU A O 1
ATOM 637 N N . ILE A 1 83 ? 9.674 6.547 -15.226 1.00 86.44 83 ILE A N 1
ATOM 638 C CA . ILE A 1 83 ? 10.368 5.259 -15.441 1.00 86.44 83 ILE A CA 1
ATOM 639 C C . ILE A 1 83 ? 9.385 4.154 -15.854 1.00 86.44 83 ILE A C 1
ATOM 641 O O . ILE A 1 83 ? 9.713 3.240 -16.611 1.00 86.44 83 ILE A O 1
ATOM 645 N N . LEU A 1 84 ? 8.163 4.209 -15.328 1.00 87.88 84 LEU A N 1
ATOM 646 C CA . LEU A 1 84 ? 7.113 3.238 -15.625 1.00 87.88 84 LEU A CA 1
ATOM 647 C C . LEU A 1 84 ? 6.316 3.591 -16.884 1.00 87.88 84 LEU A C 1
ATOM 649 O O . LEU A 1 84 ? 5.459 2.793 -17.292 1.00 87.88 84 LEU A O 1
ATOM 653 N N . ASP A 1 85 ? 6.571 4.757 -17.480 1.00 78.88 85 ASP A N 1
ATOM 654 C CA . ASP A 1 85 ? 5.865 5.214 -18.663 1.00 78.88 85 ASP A CA 1
ATOM 655 C C . ASP A 1 85 ? 6.137 4.253 -19.826 1.00 78.88 85 ASP A C 1
ATOM 657 O O . ASP A 1 85 ? 7.247 3.772 -20.046 1.00 78.88 85 ASP A O 1
ATOM 661 N N . GLY A 1 86 ? 5.074 3.862 -20.525 1.00 77.06 86 GLY A N 1
ATOM 662 C CA . GLY A 1 86 ? 5.137 2.817 -21.552 1.00 77.06 86 GLY A CA 1
ATOM 663 C C . GLY A 1 86 ? 5.012 1.365 -21.060 1.00 77.06 86 GLY A C 1
ATOM 664 O O . GLY A 1 86 ? 4.864 0.474 -21.897 1.00 77.06 86 GLY A O 1
ATOM 665 N N . CYS A 1 87 ? 4.961 1.088 -19.746 1.00 86.25 87 CYS A N 1
ATOM 666 C CA . CYS A 1 87 ? 4.639 -0.251 -19.225 1.00 86.25 87 CYS A CA 1
ATOM 667 C C . CYS A 1 87 ? 3.367 -0.260 -18.347 1.00 86.25 87 CYS A C 1
ATOM 669 O O . CYS A 1 87 ? 3.457 -0.147 -17.118 1.00 86.25 87 CYS A O 1
ATOM 671 N N . PRO A 1 88 ? 2.174 -0.505 -18.934 1.00 84.75 88 PRO A N 1
ATOM 672 C CA . PRO A 1 88 ? 0.901 -0.561 -18.201 1.00 84.75 88 PRO A CA 1
ATOM 673 C C . PRO A 1 88 ? 0.879 -1.574 -17.046 1.00 84.75 88 PRO A C 1
ATOM 675 O O . PRO A 1 88 ? 0.173 -1.398 -16.057 1.00 84.75 88 PRO A O 1
ATOM 678 N N . HIS A 1 89 ? 1.657 -2.651 -17.161 1.00 84.38 89 HIS A N 1
ATOM 679 C CA . HIS A 1 89 ? 1.725 -3.700 -16.147 1.00 84.38 89 HIS A CA 1
ATOM 680 C C . HIS A 1 89 ? 2.512 -3.240 -14.918 1.00 84.38 89 HIS A C 1
ATOM 682 O O . HIS A 1 89 ? 2.034 -3.377 -13.793 1.00 84.38 89 HIS A O 1
ATOM 688 N N . CYS A 1 90 ? 3.698 -2.659 -15.119 1.00 86.75 90 CYS A N 1
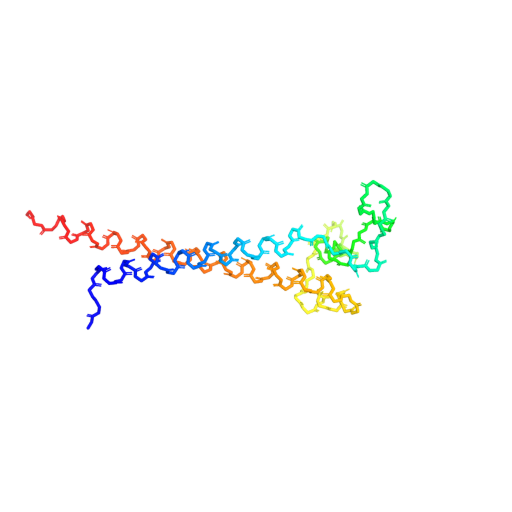ATOM 689 C CA . CYS A 1 90 ? 4.507 -2.166 -14.009 1.00 86.75 90 CYS A CA 1
ATOM 690 C C . CYS A 1 90 ? 3.857 -0.940 -13.352 1.00 86.75 90 CYS A C 1
ATOM 692 O O . CYS A 1 90 ? 3.864 -0.848 -12.125 1.00 86.75 90 CYS A O 1
ATOM 694 N N . SER A 1 91 ? 3.216 -0.056 -14.126 1.00 88.31 91 SER A N 1
ATOM 695 C CA . SER A 1 91 ? 2.475 1.086 -13.573 1.00 88.31 91 SER A CA 1
ATOM 696 C C . SER A 1 91 ? 1.274 0.651 -12.724 1.00 88.31 91 SER A C 1
ATOM 698 O O . SER A 1 91 ? 1.079 1.171 -11.623 1.00 88.31 91 SER A O 1
ATOM 700 N N . ALA A 1 92 ? 0.519 -0.368 -13.152 1.00 88.00 92 ALA A N 1
ATOM 701 C CA . ALA A 1 92 ? -0.578 -0.930 -12.364 1.00 88.00 92 ALA A CA 1
ATOM 702 C C . ALA A 1 92 ? -0.093 -1.566 -11.049 1.00 88.00 92 ALA A C 1
ATOM 704 O O . ALA A 1 92 ? -0.703 -1.358 -9.994 1.00 88.00 92 ALA A O 1
ATOM 705 N N . VAL A 1 93 ? 1.020 -2.309 -11.084 1.00 89.12 93 VAL A N 1
ATOM 706 C CA . VAL A 1 93 ? 1.616 -2.897 -9.874 1.00 89.12 93 VAL A CA 1
ATOM 707 C C . VAL A 1 93 ? 2.136 -1.802 -8.940 1.00 89.12 93 VAL A C 1
ATOM 709 O O . VAL A 1 93 ? 1.867 -1.852 -7.739 1.00 89.12 93 VAL A O 1
ATOM 712 N N . TYR A 1 94 ? 2.807 -0.777 -9.468 1.00 90.88 94 TYR A N 1
ATOM 713 C CA . TYR A 1 94 ? 3.260 0.369 -8.681 1.00 90.88 94 TYR A CA 1
ATOM 714 C C . TYR A 1 94 ? 2.090 1.086 -7.999 1.00 90.88 94 TYR A C 1
ATOM 716 O O . TYR A 1 94 ? 2.126 1.306 -6.786 1.00 90.88 94 TYR A O 1
ATOM 724 N N . ALA A 1 95 ? 1.001 1.352 -8.726 1.00 90.62 95 ALA A N 1
ATOM 725 C CA . ALA A 1 95 ? -0.213 1.935 -8.160 1.00 90.62 95 ALA A CA 1
ATOM 726 C C . ALA A 1 95 ? -0.801 1.064 -7.035 1.00 90.62 95 ALA A C 1
ATOM 728 O O . ALA A 1 95 ? -1.176 1.581 -5.980 1.00 90.62 95 ALA A O 1
ATOM 729 N N . ALA A 1 96 ? -0.820 -0.264 -7.204 1.00 92.12 96 ALA A N 1
ATOM 730 C CA . ALA A 1 96 ? -1.259 -1.190 -6.161 1.00 92.12 96 ALA A CA 1
ATOM 731 C C . ALA A 1 96 ? -0.340 -1.165 -4.922 1.00 92.12 96 ALA A C 1
ATOM 733 O O . ALA A 1 96 ? -0.829 -1.234 -3.790 1.00 92.12 96 ALA A O 1
ATOM 734 N N . ILE A 1 97 ? 0.977 -1.017 -5.103 1.00 92.56 97 ILE A N 1
ATOM 735 C CA . ILE A 1 97 ? 1.941 -0.864 -4.002 1.00 92.56 97 ILE A CA 1
ATOM 736 C C . ILE A 1 97 ? 1.689 0.437 -3.236 1.00 92.56 97 ILE A C 1
ATOM 738 O O . ILE A 1 97 ? 1.612 0.404 -2.002 1.00 92.56 97 ILE A O 1
ATOM 742 N N . GLN A 1 98 ? 1.508 1.558 -3.942 1.00 94.12 98 GLN A N 1
ATOM 743 C CA . GLN A 1 98 ? 1.217 2.851 -3.317 1.00 94.12 98 GLN A CA 1
ATOM 744 C C . GLN A 1 98 ? -0.115 2.816 -2.558 1.00 94.12 98 GLN A C 1
ATOM 746 O O . GLN A 1 98 ? -0.166 3.175 -1.379 1.00 94.12 98 GLN A O 1
ATOM 751 N N . ALA A 1 99 ? -1.170 2.271 -3.171 1.00 94.75 99 ALA A N 1
ATOM 752 C CA . ALA A 1 99 ? -2.459 2.071 -2.513 1.00 94.75 99 ALA A CA 1
ATOM 753 C C . ALA A 1 99 ? -2.327 1.205 -1.249 1.00 94.75 99 ALA A C 1
ATOM 755 O O . ALA A 1 99 ? -2.915 1.514 -0.212 1.00 94.75 99 ALA A O 1
ATOM 756 N N . ARG A 1 100 ? -1.491 0.156 -1.279 1.00 96.44 100 ARG A N 1
ATOM 757 C CA . ARG A 1 100 ? -1.273 -0.717 -0.115 1.00 96.44 100 ARG A CA 1
ATOM 758 C C . ARG A 1 100 ? -0.540 0.012 1.006 1.00 96.44 100 ARG A C 1
ATOM 760 O O . ARG A 1 100 ? -0.840 -0.224 2.178 1.00 96.44 100 ARG A O 1
ATOM 767 N N . LYS A 1 101 ? 0.417 0.882 0.671 1.00 95.31 101 LYS A N 1
ATOM 768 C CA . LYS A 1 101 ? 1.130 1.726 1.642 1.00 95.31 101 LYS A CA 1
ATOM 769 C C . LYS A 1 101 ? 0.152 2.655 2.366 1.00 95.31 101 LYS A C 1
ATOM 771 O O . LYS A 1 101 ? 0.152 2.677 3.597 1.00 95.31 101 LYS A O 1
ATOM 776 N N . LEU A 1 102 ? -0.733 3.320 1.621 1.00 95.94 102 LEU A N 1
ATOM 777 C CA . LEU A 1 102 ? -1.790 4.170 2.181 1.00 95.94 102 LEU A CA 1
ATOM 778 C C . LEU A 1 102 ? -2.779 3.365 3.038 1.00 95.94 102 LEU A C 1
ATOM 780 O O . LEU A 1 102 ? -3.031 3.725 4.185 1.00 95.94 102 LEU A O 1
ATOM 784 N N . ALA A 1 103 ? -3.257 2.214 2.560 1.00 96.62 103 ALA A N 1
ATOM 785 C CA . ALA A 1 103 ? -4.163 1.355 3.328 1.00 96.62 103 ALA A CA 1
ATOM 786 C C . ALA A 1 103 ? -3.540 0.872 4.654 1.00 96.62 103 ALA A C 1
ATOM 788 O O . ALA A 1 103 ? -4.217 0.801 5.680 1.00 96.62 103 ALA A O 1
ATOM 789 N N . ARG A 1 104 ? -2.230 0.578 4.677 1.00 97.25 104 ARG A N 1
ATOM 790 C CA . ARG A 1 104 ? -1.501 0.241 5.915 1.00 97.25 104 ARG A CA 1
ATOM 791 C C . ARG A 1 104 ? -1.407 1.422 6.880 1.00 97.25 104 ARG A C 1
ATOM 793 O O . ARG A 1 104 ? -1.506 1.213 8.092 1.00 97.25 104 ARG A O 1
ATOM 800 N N . GLN A 1 105 ? -1.213 2.635 6.367 1.00 97.69 105 GLN A N 1
ATOM 801 C CA . GLN A 1 105 ? -1.219 3.851 7.179 1.00 97.69 105 GLN A CA 1
ATOM 802 C C . GLN A 1 105 ? -2.592 4.065 7.828 1.00 97.69 105 GLN A C 1
ATOM 804 O O . GLN A 1 105 ? -2.662 4.244 9.049 1.00 97.69 105 GLN A O 1
ATOM 809 N N . GLU A 1 106 ? -3.665 3.950 7.046 1.00 97.69 106 GLU A N 1
ATOM 810 C CA . GLU A 1 106 ? -5.044 4.061 7.528 1.00 97.69 106 GLU A CA 1
ATOM 811 C C . GLU A 1 106 ? -5.386 2.976 8.552 1.00 97.69 106 GLU A C 1
ATOM 813 O O . GLU A 1 106 ? -5.885 3.277 9.637 1.00 97.69 106 GLU A O 1
ATOM 818 N N . LEU A 1 107 ? -4.989 1.723 8.308 1.00 97.19 107 LEU A N 1
ATOM 819 C CA . LEU A 1 107 ? -5.113 0.648 9.295 1.00 97.19 107 LEU A CA 1
ATOM 820 C C . LEU A 1 107 ? -4.402 0.999 10.614 1.00 97.19 107 LEU A C 1
ATOM 822 O O . LEU A 1 107 ? -4.908 0.711 11.702 1.00 97.19 107 LEU A O 1
ATOM 826 N N . GLY A 1 108 ? -3.223 1.623 10.539 1.00 97.25 108 GLY A N 1
ATOM 827 C CA . GLY A 1 108 ? -2.487 2.111 11.703 1.00 97.25 108 GLY A CA 1
ATOM 828 C C . GLY A 1 108 ? -3.252 3.184 12.482 1.00 97.25 108 GLY A C 1
ATOM 829 O O . GLY A 1 108 ? -3.287 3.139 13.715 1.00 97.25 108 GLY A O 1
ATOM 830 N N . ILE A 1 109 ? -3.900 4.117 11.779 1.00 96.62 109 ILE A N 1
ATOM 831 C CA . ILE A 1 109 ? -4.782 5.131 12.370 1.00 96.62 109 ILE A CA 1
ATOM 832 C C . ILE A 1 109 ? -5.976 4.454 13.054 1.00 96.62 109 ILE A C 1
ATOM 834 O O . ILE A 1 109 ? -6.220 4.709 14.235 1.00 96.62 109 ILE A O 1
ATOM 838 N N . THR A 1 110 ? -6.668 3.538 12.376 1.00 96.44 110 THR A N 1
ATOM 839 C CA . THR A 1 110 ? -7.816 2.808 12.935 1.00 96.44 110 THR A CA 1
ATOM 840 C C . THR A 1 110 ? -7.430 2.002 14.179 1.00 96.44 110 THR A C 1
ATOM 842 O O . THR A 1 110 ? -8.117 2.078 15.197 1.00 96.44 110 THR A O 1
ATOM 845 N N . LYS A 1 111 ? -6.275 1.320 14.188 1.00 95.50 111 LYS A N 1
ATOM 846 C CA . LYS A 1 111 ? -5.756 0.637 15.392 1.00 95.50 111 LYS A CA 1
ATOM 847 C C . LYS A 1 111 ? -5.563 1.600 16.568 1.00 95.50 111 LYS A C 1
ATOM 849 O O . LYS A 1 111 ? -5.874 1.248 17.707 1.00 95.50 111 LYS A O 1
ATOM 854 N N . ARG A 1 112 ? -5.063 2.817 16.319 1.00 96.06 112 ARG A N 1
ATOM 855 C CA . ARG A 1 112 ? -4.935 3.851 17.362 1.00 96.06 112 ARG A CA 1
ATOM 856 C C . ARG A 1 112 ? -6.302 4.332 17.856 1.00 96.06 112 ARG A C 1
ATOM 858 O O . ARG A 1 112 ? -6.465 4.453 19.068 1.00 96.06 112 ARG A O 1
ATOM 865 N N . LYS A 1 113 ? -7.283 4.525 16.962 1.00 94.38 113 LYS A N 1
ATOM 866 C CA . LYS A 1 113 ? -8.672 4.859 17.336 1.00 94.38 113 LYS A CA 1
ATOM 867 C C . LYS A 1 113 ? -9.266 3.799 18.271 1.00 94.38 113 LYS A C 1
ATOM 869 O O . LYS A 1 113 ? -9.756 4.148 19.340 1.00 94.38 113 LYS A O 1
ATOM 874 N N . ILE A 1 114 ? -9.147 2.514 17.923 1.00 93.31 114 ILE A N 1
ATOM 875 C CA . ILE A 1 114 ? -9.647 1.396 18.746 1.00 93.31 114 ILE A CA 1
ATOM 876 C C . ILE A 1 114 ? -9.025 1.429 20.149 1.00 93.31 114 ILE A C 1
ATOM 878 O O . ILE A 1 114 ? -9.740 1.366 21.147 1.00 93.31 114 ILE A O 1
ATOM 882 N N . ARG A 1 115 ? -7.698 1.601 20.248 1.00 93.06 115 ARG A N 1
ATOM 883 C CA . ARG A 1 115 ? -7.012 1.713 21.549 1.00 93.06 115 ARG A CA 1
ATOM 884 C C . ARG A 1 115 ? -7.501 2.909 22.366 1.00 93.06 115 ARG A C 1
ATOM 886 O O . ARG A 1 115 ? -7.624 2.797 23.582 1.00 93.06 115 ARG A O 1
ATOM 893 N N . ALA A 1 116 ? -7.754 4.049 21.724 1.00 92.44 116 ALA A N 1
ATOM 894 C CA . ALA A 1 116 ? -8.266 5.236 22.403 1.00 92.44 116 ALA A CA 1
ATOM 895 C C . ALA A 1 116 ? -9.675 5.001 22.967 1.00 92.44 116 ALA A C 1
ATOM 897 O O . ALA A 1 116 ? -9.924 5.355 24.118 1.00 92.44 116 ALA A O 1
ATOM 898 N N . ILE A 1 117 ? -10.553 4.344 22.200 1.00 90.88 117 ILE A N 1
ATOM 899 C CA . ILE A 1 117 ? -11.894 3.955 22.658 1.00 90.88 117 ILE A CA 1
ATOM 900 C C . ILE A 1 117 ? -11.781 3.014 23.857 1.00 90.88 117 ILE A C 1
ATOM 902 O O . ILE A 1 117 ? -12.323 3.328 24.910 1.00 90.88 117 ILE A O 1
ATOM 906 N N . ALA A 1 118 ? -10.994 1.938 23.749 1.00 88.88 118 ALA A N 1
ATOM 907 C CA . ALA A 1 118 ? -10.812 0.976 24.836 1.00 88.88 118 ALA A CA 1
ATOM 908 C C . ALA A 1 118 ? -10.311 1.638 26.134 1.00 88.88 118 ALA A C 1
ATOM 910 O O . ALA A 1 118 ? -10.809 1.348 27.220 1.00 88.88 118 ALA A O 1
ATOM 911 N N . ARG A 1 119 ? -9.366 2.586 26.035 1.00 89.19 119 ARG A N 1
ATOM 912 C CA . ARG A 1 119 ? -8.887 3.364 27.193 1.00 89.19 119 ARG A CA 1
ATOM 913 C C . ARG A 1 119 ? -9.953 4.285 27.782 1.00 89.19 119 ARG A C 1
ATOM 915 O O . ARG A 1 119 ? -9.917 4.540 28.981 1.00 89.19 119 ARG A O 1
ATOM 922 N N . ALA A 1 120 ? -10.838 4.840 26.958 1.00 86.56 120 ALA A N 1
ATOM 923 C CA . ALA A 1 120 ? -11.937 5.674 27.430 1.00 86.56 120 ALA A CA 1
ATOM 924 C C . ALA A 1 120 ? -13.012 4.827 28.126 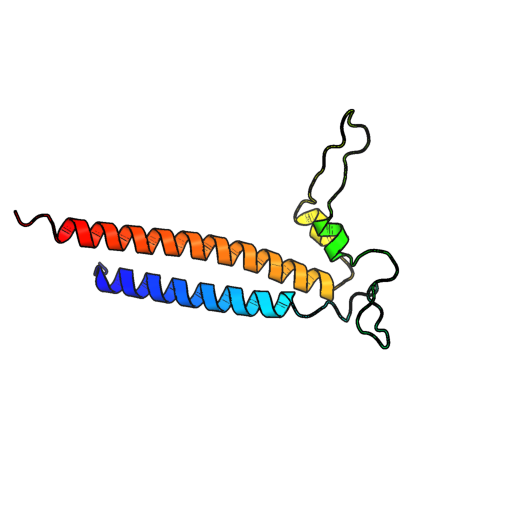1.00 86.56 120 ALA A C 1
ATOM 926 O O . ALA A 1 120 ? -13.540 5.243 29.149 1.00 86.56 120 ALA A O 1
ATOM 927 N N . THR A 1 121 ? -13.299 3.625 27.618 1.00 82.12 121 THR A N 1
ATOM 928 C CA . THR A 1 121 ? -14.207 2.670 28.269 1.00 82.12 121 THR A CA 1
ATOM 929 C C . THR A 1 121 ? -13.647 2.198 29.611 1.00 82.12 121 THR A C 1
ATOM 931 O O . THR A 1 121 ? -14.344 2.270 30.615 1.00 82.12 121 THR A O 1
ATOM 934 N N . GLY A 1 122 ? -12.369 1.798 29.660 1.00 74.00 122 GLY A N 1
ATOM 935 C CA . GLY A 1 122 ? -11.727 1.333 30.896 1.00 74.00 122 GLY A CA 1
ATOM 936 C C . GLY A 1 122 ? -11.608 2.409 31.981 1.00 74.00 122 GLY A C 1
ATOM 937 O O . GLY A 1 122 ? -11.732 2.095 33.156 1.00 74.00 122 GLY A O 1
ATOM 938 N N . ARG A 1 123 ? -11.430 3.685 31.604 1.00 66.81 123 ARG A N 1
ATOM 939 C CA . ARG A 1 123 ? -11.455 4.806 32.562 1.00 66.81 123 ARG A CA 1
ATOM 940 C C . ARG A 1 123 ? -12.846 5.078 33.126 1.00 66.81 123 ARG A C 1
ATOM 942 O O . ARG A 1 123 ? -12.957 5.378 34.305 1.00 66.81 123 ARG A O 1
ATOM 949 N N . ASN A 1 124 ? -13.886 4.953 32.307 1.00 59.88 124 ASN A N 1
ATOM 950 C CA . ASN A 1 124 ? -15.262 5.126 32.771 1.00 59.88 124 ASN A CA 1
ATOM 951 C C . ASN A 1 124 ? -15.722 3.973 33.678 1.00 59.88 124 ASN A C 1
ATOM 953 O O . ASN A 1 124 ? -16.596 4.183 34.504 1.00 59.88 124 ASN A O 1
ATOM 957 N N . ALA A 1 125 ? -15.136 2.780 33.537 1.00 58.75 125 ALA A N 1
ATOM 958 C CA . ALA A 1 125 ? -15.448 1.612 34.363 1.00 58.75 125 ALA A CA 1
ATOM 959 C C . ALA A 1 125 ? -14.684 1.561 35.703 1.00 58.75 125 ALA A C 1
ATOM 961 O O . ALA A 1 125 ? -15.012 0.736 36.543 1.00 58.75 125 ALA A O 1
ATOM 962 N N . GLY A 1 126 ? -13.658 2.400 35.896 1.00 55.38 126 GLY A N 1
ATOM 963 C CA . GLY A 1 126 ? -12.824 2.438 37.109 1.00 55.38 126 GLY A CA 1
ATOM 964 C C . GLY A 1 126 ? -12.960 3.724 37.930 1.00 55.38 126 GLY A C 1
ATOM 965 O O . GLY A 1 126 ? -12.057 4.039 38.694 1.00 55.38 126 GLY A O 1
ATOM 966 N N . GLY A 1 127 ? -14.023 4.505 37.705 1.00 48.22 127 GLY A N 1
ATOM 967 C CA . GLY A 1 127 ? -14.322 5.757 38.416 1.00 48.22 127 GLY A CA 1
ATOM 968 C C . GLY A 1 127 ? -15.496 5.658 39.396 1.00 48.22 127 GLY A C 1
ATOM 969 O O . GLY A 1 127 ? -16.024 6.690 39.799 1.00 48.22 127 GLY A O 1
ATOM 970 N N . GLU A 1 128 ? -15.920 4.441 39.735 1.00 44.12 128 GLU A N 1
ATOM 971 C CA . GLU A 1 128 ? -16.894 4.146 40.792 1.00 44.12 128 GLU A CA 1
ATOM 972 C C . GLU A 1 128 ? -16.162 3.535 42.001 1.00 44.12 128 GLU A C 1
ATOM 974 O O . GLU A 1 128 ? -16.371 2.373 42.328 1.00 44.12 128 GLU A O 1
ATOM 979 N N . GLU A 1 129 ? -15.266 4.296 42.635 1.00 42.62 129 GLU A N 1
ATOM 980 C CA . GLU A 1 129 ? -14.776 4.040 44.003 1.00 42.62 129 GLU A CA 1
ATOM 981 C C . GLU A 1 129 ? -14.647 5.360 44.770 1.00 42.62 129 GLU A C 1
ATOM 983 O O . GLU A 1 129 ? -14.098 6.332 44.194 1.00 42.62 129 GLU A O 1
#

=== Feature glossary ===
A reading guide for the features in this record.

Start from the sequence.

  · Sequence gives the chain of amino acids in standard one-letter code (A=alanine, C=cysteine, …, Y=tyrosine), read N→C. It is the only feature that is directly encoded by the gene; all structural features are derived from the folded form of this sequence.

Fold it, and you get atomic coordinates and the backbone conformation that goes with them.

  · The mmCIF table is the protein's shape written out atom by atom. For each backbone N, Cα, C, and carbonyl O, it records an (x, y, z) coordinate triple in Å plus the residue type, chain letter, and residue number.

  · Backbone dihedral angles. Every residue except chain termini has a φ (preceding-C → N → Cα → C) and a ψ (N → Cα → C → next-N). They are reported in degrees following the IUPAC sign convention. Secondary structure is essentially a statement about which (φ, ψ) basin each residue occupies.

  · DSSP 8-state secondary structure assigns each residue one of H (α-helix), G (3₁₀-helix), I (π-helix), E (extended β-strand), B (isolated β-bridge), T (hydrogen-bonded turn), S (bend), or '-' (coil). The assignment is computed from backbone hydrogen-bond geometry via the Kabsch–Sander algorithm.

  · P-SEA three-state annotation labels each residue as helix, strand, or coil based purely on the geometry of the Cα trace. It serves as a fallback when the full backbone (and thus DSSP) is unavailable.

Summarize the fold with a handful of shape descriptors and a per-residue structural alphabet.

  · Radius of gyration (Rg) is the root-mean-square distance of Cα atoms from their centroid — a single number for overall size and compactness. A globular domain of N residues has Rg ≈ 2.2·N^0.38 Å; an extended or disordered chain has a much larger Rg. The Cα contact count is the number of residue pairs whose Cα atoms are within 8 Å and are more than four positions apart in sequence — a standard proxy for tertiary packing density. The bounding box is the smallest axis-aligned box enclosing all Cα atoms.

  · Foldseek's 3Di representation compresses backbone geometry into a per-residue letter drawn from a learned twenty-state alphabet. It captures the tertiary interaction pattern around each 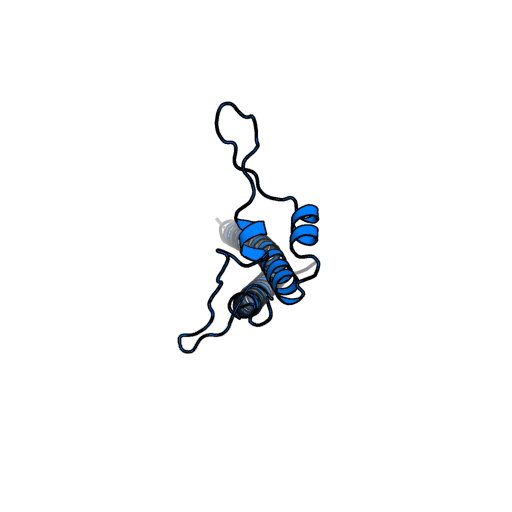residue — which residues are packed against it in space, regardless of where they are in sequence.

  · Accessible surface area quantifies burial. A residue with SASA near zero is packed into the hydrophobic core; one with SASA >100 Å² sits on the surface. Computed here via the Shrake–Rupley numerical algorithm with a 1.4 Å probe.

Ask how reliable the model is.

  · For AlphaFold models, the B-factor field carries pLDDT — the model's own estimate of local accuracy on a 0–100 scale. Regions with pLDDT<50 should be treated as essentially unmodeled; they often correspond to intrinsically disordered segments.

  · For experimental (PDB) structures, the B-factor (temperature factor) quantifies the positional spread of each atom in the crystal — a combination of thermal vibration and static disorder — in units of Å². High B-factors mark flexible loops or poorly resolved regions; low B-factors mark the rigid, well-ordered core.

  · PAE(i, j) answers: if I align the predicted and true structures on residue i, how far off (in Å) do I expect residue j to be? A block-diagonal PAE matrix with low values on the blocks and high values off-diagonal is the signature of a multi-domain protein with confidently predicted domains but uncertain inter-domain orientation.

Place it in context: what it resembles, what it is annotated as, and how it looks.

  · Structural nearest neighbors (via Foldseek easy-search vs the PDB). Reported per hit: target PDB id, E-value, and alignment TM-score. A TM-score above ~0.5 is the conventional threshold for 'same fold'.

  · Functional annotations link the protein to curated databases. InterPro entries identify conserved domains and families by matching the sequence against member-database signatures (Pfam, PROSITE, CDD, …). Gene Ontology (GO) terms describe molecular function, biological process, and cellular component in a controlled vocabulary. CATH places the structure in a hierarchical fold classification (Class/Architecture/Topology/Homologous-superfamily). The organism is the source species.

  · Plot images: a contact map (which residues are close in 3D, as an N×N binary image), a Ramachandran scatter (backbone torsion angles, revealing secondary-structure composition at a glance), and — for AlphaFold structures — a PAE heatmap (pairwise prediction confidence).

  · Structure images are PyMOL renders from six orthogonal camera directions. Cartoon representation draws helices as coils and strands as arrows; sticks shows the backbone as bonds; surface shows the solvent-excluded envelope. Rainbow coloring maps sequence position to hue (blue→red, N→C); chain coloring assigns a distinct color per polypeptide.